Protein AF-A0A349B710-F1 (afdb_monomer_lite)

pLDDT: mean 94.42, std 7.02, range [54.53, 98.38]

Secondary structure (DSSP, 8-state):
----EEEEES-SGGGGG-BTTTEEEEEEEETTTEEEEE-HHHHHHHHSS-GGGHHHHHHHHEETTTTEE--TT--HHHHHHHHHHHSSHHHHHHTGGGS-HHHHHHHHHTHHHHHHHHHHSPPP-

Sequence (125 aa):
AGHDVIIVTGDRDVYQLVCDPHVKVLYNKRGVSDYALYDEAGILERTGVTPDKYVMYAAMRGDASDNLPGVPGVGEKTAAKLLDKYGDLDGIFAHLDEQTPKLKENLAAHEEIVRENAIVMELLR

Foldseek 3Di:
DDAADEAEEQDPLCQLVADPPRYWYFHDPDPPPDTDIDHQVNSCVVQVDGSPCVLLLCLQQDDVVVPQHHFPPDHSVNSSVLCVVQVGLVSSLVPLVVDDPVSSVRCVVCSVSSVVSSVVSDDDD

Radius of gyration: 15.39 Å; chains: 1; bounding box: 39×30×46 Å

Structure (mmCIF, N/CA/C/O backbone):
data_AF-A0A349B710-F1
#
_entry.id   AF-A0A349B710-F1
#
loop_
_atom_site.group_PDB
_atom_site.id
_atom_site.type_symbol
_atom_site.label_atom_id
_atom_site.label_alt_id
_atom_site.label_comp_id
_atom_site.label_asym_id
_atom_site.label_entity_id
_atom_site.label_seq_id
_atom_site.pdbx_PDB_ins_code
_atom_site.Cartn_x
_atom_site.Cartn_y
_atom_site.Cartn_z
_atom_site.occupancy
_atom_site.B_iso_or_equiv
_atom_site.auth_seq_id
_atom_site.auth_comp_id
_atom_site.auth_asym_id
_atom_site.auth_atom_id
_atom_site.pdbx_PDB_model_num
ATOM 1 N N . ALA A 1 1 ? 7.186 -15.636 -28.267 1.00 54.53 1 ALA A N 1
ATOM 2 C CA . ALA A 1 1 ? 7.912 -15.663 -26.982 1.00 54.53 1 ALA A CA 1
ATOM 3 C C . ALA A 1 1 ? 7.665 -14.336 -26.278 1.00 54.53 1 ALA A C 1
ATOM 5 O O . ALA A 1 1 ? 7.530 -13.341 -26.983 1.00 54.53 1 ALA A O 1
ATOM 6 N N . GLY A 1 2 ? 7.536 -14.333 -24.949 1.00 77.56 2 GLY A N 1
ATOM 7 C CA . GLY A 1 2 ? 7.455 -13.101 -24.153 1.00 77.56 2 GLY A CA 1
ATOM 8 C C . GLY A 1 2 ? 8.833 -12.453 -23.992 1.00 77.56 2 GLY A C 1
ATOM 9 O O . GLY A 1 2 ? 9.845 -13.126 -24.181 1.00 77.56 2 GLY A O 1
ATOM 10 N N . HIS A 1 3 ? 8.861 -11.152 -23.709 1.00 88.12 3 HIS A N 1
ATOM 11 C CA . HIS A 1 3 ? 10.081 -10.395 -23.417 1.00 88.12 3 HIS A CA 1
ATOM 12 C C . HIS A 1 3 ? 10.123 -10.082 -21.920 1.00 88.12 3 HIS A C 1
ATOM 14 O O . HIS A 1 3 ? 9.075 -9.814 -21.334 1.00 88.12 3 HIS A O 1
ATOM 20 N N . ASP A 1 4 ? 11.318 -10.069 -21.331 1.00 94.31 4 ASP A N 1
ATOM 21 C CA . ASP A 1 4 ? 11.509 -9.549 -19.977 1.00 94.31 4 ASP A CA 1
ATOM 22 C C . ASP A 1 4 ? 11.417 -8.015 -19.989 1.00 94.31 4 ASP A C 1
ATOM 24 O O . ASP A 1 4 ? 11.920 -7.350 -20.901 1.00 94.31 4 ASP A O 1
ATOM 28 N N . VAL A 1 5 ? 10.762 -7.453 -18.974 1.00 95.19 5 VAL A N 1
ATOM 29 C CA . VAL A 1 5 ? 10.440 -6.030 -18.850 1.00 95.19 5 VAL A CA 1
ATOM 30 C C . VAL A 1 5 ? 11.000 -5.487 -17.539 1.00 95.19 5 VAL A C 1
ATOM 32 O O . VAL A 1 5 ? 10.750 -6.022 -16.459 1.00 95.19 5 VAL A O 1
ATOM 35 N N . ILE A 1 6 ? 11.729 -4.374 -17.633 1.00 95.94 6 ILE A N 1
ATOM 36 C CA . ILE A 1 6 ? 12.160 -3.582 -16.478 1.00 95.94 6 ILE A CA 1
ATOM 37 C C . ILE A 1 6 ? 11.518 -2.202 -16.586 1.00 95.94 6 ILE A C 1
ATOM 39 O O . ILE A 1 6 ? 11.818 -1.439 -17.504 1.00 95.94 6 ILE A O 1
ATOM 43 N N . ILE A 1 7 ? 10.644 -1.882 -15.636 1.00 94.81 7 ILE A N 1
ATOM 44 C CA . ILE A 1 7 ? 9.992 -0.576 -15.528 1.00 94.81 7 ILE A CA 1
ATOM 45 C C . ILE A 1 7 ? 10.915 0.349 -14.730 1.00 94.81 7 ILE A C 1
ATOM 47 O O . ILE A 1 7 ? 11.250 0.045 -13.589 1.00 94.81 7 ILE A O 1
ATOM 51 N N . VAL A 1 8 ? 11.338 1.475 -15.309 1.00 94.50 8 VAL A N 1
ATOM 52 C CA . VAL A 1 8 ? 12.228 2.445 -14.646 1.00 94.50 8 VAL A CA 1
ATOM 53 C C . VAL A 1 8 ? 11.418 3.670 -14.228 1.00 94.50 8 VAL A C 1
ATOM 55 O O . VAL A 1 8 ? 10.970 4.425 -15.087 1.00 94.50 8 VAL A O 1
ATOM 58 N N . THR A 1 9 ? 11.212 3.870 -12.924 1.00 92.00 9 THR A N 1
ATOM 59 C CA . THR A 1 9 ? 10.399 4.987 -12.404 1.00 92.00 9 THR A CA 1
ATOM 60 C C . THR A 1 9 ? 10.681 5.283 -10.926 1.00 92.00 9 THR A C 1
ATOM 62 O O . THR A 1 9 ? 11.245 4.452 -10.216 1.00 92.00 9 THR A O 1
ATOM 65 N N . GLY A 1 10 ? 10.284 6.472 -10.469 1.00 90.88 10 GLY A N 1
ATOM 66 C CA . GLY A 1 10 ? 10.218 6.844 -9.047 1.00 90.88 10 GLY A CA 1
ATOM 67 C C . GLY A 1 10 ? 8.825 6.750 -8.446 1.00 90.88 10 GLY A C 1
ATOM 68 O O . GLY A 1 10 ? 8.641 7.054 -7.270 1.00 90.88 10 GLY A O 1
ATOM 69 N N . ASP A 1 11 ? 7.855 6.343 -9.254 1.00 91.56 11 ASP A N 1
ATOM 70 C CA . ASP A 1 11 ? 6.497 6.064 -8.823 1.00 91.56 11 ASP A CA 1
ATOM 71 C C . ASP A 1 11 ? 6.450 4.710 -8.099 1.00 91.56 11 ASP A C 1
ATOM 73 O O . ASP A 1 11 ? 7.098 3.750 -8.523 1.00 91.56 11 ASP A O 1
ATOM 77 N N . ARG A 1 12 ? 5.726 4.631 -6.981 1.00 93.44 12 ARG A N 1
ATOM 78 C CA . ARG A 1 12 ? 5.558 3.375 -6.239 1.00 93.44 12 ARG A CA 1
ATOM 79 C C . ARG A 1 12 ? 4.341 2.586 -6.708 1.00 93.44 12 ARG A C 1
ATOM 81 O O . ARG A 1 12 ? 4.299 1.387 -6.452 1.00 93.44 12 ARG A O 1
ATOM 88 N N . ASP A 1 13 ? 3.412 3.195 -7.436 1.00 94.00 13 ASP A N 1
ATOM 89 C CA . ASP A 1 13 ? 2.198 2.516 -7.887 1.00 94.00 13 ASP A CA 1
ATOM 90 C C . ASP A 1 13 ? 2.506 1.388 -8.863 1.00 94.00 13 ASP A C 1
ATOM 92 O O . ASP A 1 13 ? 1.821 0.368 -8.864 1.00 94.00 13 ASP A O 1
ATOM 96 N N . VAL A 1 14 ? 3.616 1.482 -9.602 1.00 95.62 14 VAL A N 1
ATOM 97 C CA . VAL A 1 14 ? 4.079 0.398 -10.478 1.00 95.62 14 VAL A CA 1
ATOM 98 C C . VAL A 1 14 ? 4.504 -0.864 -9.725 1.00 95.62 14 VAL A C 1
ATOM 100 O O . VAL A 1 14 ? 4.722 -1.893 -10.359 1.00 95.62 14 VAL A O 1
ATOM 103 N N . TYR A 1 15 ? 4.631 -0.829 -8.394 1.00 96.62 15 TYR A N 1
ATOM 104 C CA . TYR A 1 15 ? 4.944 -2.027 -7.610 1.00 96.62 15 TYR A CA 1
ATOM 105 C C . TYR A 1 15 ? 3.873 -3.107 -7.792 1.00 96.62 15 TYR A C 1
ATOM 107 O O . TYR A 1 15 ? 4.210 -4.286 -7.757 1.00 96.62 15 TYR A O 1
ATOM 115 N N . GLN A 1 16 ? 2.624 -2.718 -8.077 1.00 97.00 16 GLN A N 1
ATOM 116 C CA . GLN A 1 16 ? 1.532 -3.646 -8.393 1.00 97.00 16 GLN A CA 1
ATOM 117 C C . GLN A 1 16 ? 1.751 -4.442 -9.694 1.00 97.00 16 GLN A C 1
ATOM 119 O O . GLN A 1 16 ? 1.135 -5.484 -9.896 1.00 97.00 16 GLN A O 1
ATOM 124 N N . LEU A 1 17 ? 2.620 -3.953 -10.588 1.00 96.19 17 LEU A N 1
ATOM 125 C CA . LEU A 1 17 ? 2.887 -4.567 -11.891 1.00 96.19 17 LEU A CA 1
ATOM 126 C C . LEU A 1 17 ? 4.020 -5.597 -11.848 1.00 96.19 17 LEU A C 1
ATOM 128 O O . LEU A 1 17 ? 4.220 -6.313 -12.830 1.00 96.19 17 LEU A O 1
ATOM 132 N N . VAL A 1 18 ? 4.774 -5.666 -10.747 1.00 96.88 18 VAL A N 1
ATOM 133 C CA . VAL A 1 18 ? 5.853 -6.645 -10.580 1.00 96.88 18 VAL A CA 1
ATOM 134 C C . VAL A 1 18 ? 5.262 -8.052 -10.638 1.00 96.88 18 VAL A C 1
ATOM 136 O O . VAL A 1 18 ? 4.300 -8.357 -9.938 1.00 96.88 18 VAL A O 1
ATOM 139 N N . CYS A 1 19 ? 5.830 -8.890 -11.501 1.00 96.12 19 CYS A N 1
ATOM 140 C CA . CYS A 1 19 ? 5.376 -10.256 -11.720 1.00 96.12 19 CYS A CA 1
ATOM 141 C C . CYS A 1 19 ? 6.564 -11.107 -12.157 1.00 96.12 19 CYS A C 1
ATOM 143 O O . CYS A 1 19 ? 7.085 -10.954 -13.270 1.00 96.12 19 CYS A O 1
ATOM 145 N N . ASP A 1 20 ? 7.017 -11.990 -11.274 1.00 95.19 20 ASP A N 1
ATOM 146 C CA . ASP A 1 20 ? 8.194 -12.803 -11.551 1.00 95.19 20 ASP A CA 1
ATOM 147 C C . ASP A 1 20 ? 7.891 -13.937 -12.555 1.00 95.19 20 ASP A C 1
ATOM 149 O O . ASP A 1 20 ? 6.788 -14.485 -12.588 1.00 95.19 20 ASP A O 1
ATOM 153 N N . PRO A 1 21 ? 8.870 -14.325 -13.399 1.00 94.62 21 PRO A N 1
ATOM 154 C CA . PRO A 1 21 ? 10.225 -13.767 -13.494 1.00 94.62 21 PRO A CA 1
ATOM 155 C C . PRO A 1 21 ? 10.347 -12.563 -14.450 1.00 94.62 21 PRO A C 1
ATOM 157 O O . PRO A 1 21 ? 11.449 -12.045 -14.632 1.00 94.62 21 PRO A O 1
ATOM 160 N N . HIS A 1 22 ? 9.257 -12.158 -15.107 1.00 94.62 22 HIS A N 1
ATOM 161 C CA . HIS A 1 22 ? 9.317 -11.372 -16.341 1.00 94.62 22 HIS A CA 1
ATOM 162 C C . HIS A 1 22 ? 9.216 -9.859 -16.155 1.00 94.62 22 HIS A C 1
ATOM 164 O O . HIS A 1 22 ? 9.702 -9.129 -17.014 1.00 94.62 22 HIS A O 1
ATOM 170 N N . VAL A 1 23 ? 8.596 -9.367 -15.081 1.00 95.94 23 VAL A N 1
ATOM 171 C CA . VAL A 1 23 ? 8.358 -7.932 -14.871 1.00 95.94 23 VAL A CA 1
ATOM 172 C C . VAL A 1 23 ? 8.968 -7.489 -13.551 1.00 95.94 23 VAL A C 1
ATOM 174 O O . VAL A 1 23 ? 8.543 -7.927 -12.484 1.00 95.94 23 VAL A O 1
ATOM 177 N N . LYS A 1 24 ? 9.951 -6.587 -13.627 1.00 97.19 24 LYS A N 1
ATOM 178 C CA . LYS A 1 24 ? 10.647 -6.008 -12.468 1.00 97.19 24 LYS A CA 1
ATOM 179 C C . LYS A 1 24 ? 10.616 -4.486 -12.510 1.00 97.19 24 LYS A C 1
ATOM 181 O O . LYS A 1 24 ? 10.477 -3.890 -13.578 1.00 97.19 24 LYS A O 1
ATOM 186 N N . VAL A 1 25 ? 10.800 -3.844 -11.359 1.00 97.00 25 VAL A N 1
ATOM 187 C CA . VAL A 1 25 ? 10.837 -2.376 -11.250 1.00 97.00 25 VAL A CA 1
ATOM 188 C C . VAL A 1 25 ? 12.225 -1.916 -10.821 1.00 97.00 25 VAL A C 1
ATOM 190 O O . VAL A 1 25 ? 12.709 -2.298 -9.762 1.00 97.00 25 VAL A O 1
ATOM 193 N N . LEU A 1 26 ? 12.866 -1.061 -11.616 1.00 95.19 26 LEU A N 1
ATOM 194 C CA . LEU A 1 26 ? 14.074 -0.336 -11.233 1.00 95.19 26 LEU A CA 1
ATOM 195 C C . LEU A 1 26 ? 13.673 1.024 -10.648 1.00 95.19 26 LEU A C 1
ATOM 197 O O . LEU A 1 26 ? 13.438 1.991 -11.372 1.00 95.19 26 LEU A O 1
ATOM 201 N N . TYR A 1 27 ? 13.591 1.078 -9.323 1.00 93.12 27 TYR A N 1
ATOM 202 C CA . TYR A 1 27 ? 13.133 2.234 -8.565 1.00 93.12 27 TYR A CA 1
ATOM 203 C C . TYR A 1 27 ? 14.284 3.180 -8.214 1.00 93.12 27 TYR A C 1
ATOM 205 O O . TYR A 1 27 ? 15.268 2.750 -7.601 1.00 93.12 27 TYR A O 1
ATOM 213 N N . ASN A 1 28 ? 14.168 4.471 -8.536 1.00 87.56 28 ASN A N 1
ATOM 214 C CA . ASN A 1 28 ? 15.170 5.464 -8.140 1.00 87.56 28 ASN A CA 1
ATOM 215 C C . ASN A 1 28 ? 14.909 5.973 -6.711 1.00 87.56 28 ASN A C 1
ATOM 217 O O . ASN A 1 28 ? 13.980 6.726 -6.435 1.00 87.56 28 ASN A O 1
ATOM 221 N N . LYS A 1 29 ? 15.764 5.587 -5.762 1.00 77.56 29 LYS A N 1
ATOM 222 C CA . LYS A 1 29 ? 15.617 5.997 -4.357 1.00 77.56 29 LYS A CA 1
ATOM 223 C C . LYS A 1 29 ? 15.949 7.472 -4.158 1.00 77.56 29 LYS A C 1
ATOM 225 O O . LYS A 1 29 ? 15.248 8.170 -3.425 1.00 77.56 29 LYS A O 1
ATOM 230 N N . ARG A 1 30 ? 17.039 7.945 -4.774 1.00 72.88 30 ARG A N 1
ATOM 231 C CA . ARG A 1 30 ? 17.511 9.330 -4.649 1.00 72.88 30 ARG A CA 1
ATOM 232 C C . ARG A 1 30 ? 18.423 9.722 -5.811 1.00 72.88 30 ARG A C 1
ATOM 234 O O . ARG A 1 30 ? 19.520 9.189 -5.961 1.00 72.88 30 ARG A O 1
ATOM 241 N N . GLY A 1 31 ? 18.011 10.725 -6.585 1.00 68.06 31 GLY A N 1
ATOM 242 C CA . GLY A 1 31 ? 18.782 11.192 -7.742 1.00 68.06 31 GLY A CA 1
ATOM 243 C C . GLY A 1 31 ? 18.942 10.112 -8.819 1.00 68.06 31 GLY A C 1
ATOM 244 O O . GLY A 1 31 ? 18.147 9.181 -8.894 1.00 68.06 31 GLY A O 1
ATOM 245 N N . VAL A 1 32 ? 19.969 10.251 -9.660 1.00 67.06 32 VAL A N 1
ATOM 246 C CA . VAL A 1 32 ? 20.242 9.347 -10.796 1.00 67.06 32 VAL A CA 1
ATOM 247 C C . VAL A 1 32 ? 21.246 8.234 -10.472 1.00 67.06 32 VAL A C 1
ATOM 249 O O . VAL A 1 32 ? 21.686 7.542 -11.384 1.00 67.06 32 VAL A O 1
ATOM 252 N N . SER A 1 33 ? 21.642 8.078 -9.204 1.00 76.00 33 SER A N 1
ATOM 253 C CA . SER A 1 33 ? 22.786 7.233 -8.816 1.00 76.00 33 SER A CA 1
ATOM 254 C C . SER A 1 33 ? 22.434 6.088 -7.862 1.00 76.00 33 SER A C 1
ATOM 256 O O . SER A 1 33 ? 23.239 5.175 -7.712 1.00 76.00 33 SER A O 1
ATOM 258 N N . ASP A 1 34 ? 21.272 6.134 -7.207 1.00 83.38 34 ASP A N 1
ATOM 259 C CA . ASP A 1 34 ? 20.832 5.131 -6.229 1.00 83.38 34 ASP A CA 1
ATOM 260 C C . ASP A 1 34 ? 19.541 4.465 -6.714 1.00 83.38 34 ASP A C 1
ATOM 262 O O . ASP A 1 34 ? 18.448 5.031 -6.596 1.00 83.38 34 ASP A O 1
ATOM 266 N N . TYR A 1 35 ? 19.688 3.273 -7.294 1.00 87.31 35 TYR A N 1
ATOM 267 C CA . TYR A 1 35 ? 18.583 2.462 -7.792 1.00 87.31 35 TYR A CA 1
ATOM 268 C C . TYR A 1 35 ? 18.434 1.180 -6.980 1.00 87.31 35 TYR A C 1
ATOM 270 O O . TYR A 1 35 ? 19.417 0.555 -6.583 1.00 87.31 35 TYR A O 1
ATOM 278 N N . ALA A 1 36 ? 17.190 0.748 -6.802 1.00 91.56 36 ALA A N 1
ATOM 279 C CA . ALA A 1 36 ? 16.860 -0.590 -6.340 1.00 91.56 36 ALA A CA 1
ATOM 280 C C . ALA A 1 36 ? 16.055 -1.317 -7.410 1.00 91.56 36 ALA A C 1
ATOM 282 O O . ALA A 1 36 ? 15.051 -0.796 -7.886 1.00 91.56 36 ALA A O 1
ATOM 283 N N . LEU A 1 37 ? 16.501 -2.515 -7.778 1.00 95.25 37 LEU A N 1
ATOM 284 C CA . LEU A 1 37 ? 15.717 -3.422 -8.602 1.00 95.25 37 LEU A CA 1
ATOM 285 C C . LEU A 1 37 ? 14.824 -4.250 -7.675 1.00 95.25 37 LEU A C 1
ATOM 287 O O . LEU A 1 37 ? 15.341 -4.975 -6.828 1.00 95.25 37 LEU A O 1
ATOM 291 N N . TYR A 1 38 ? 13.512 -4.124 -7.834 1.00 97.12 38 TYR A N 1
ATOM 292 C CA . TYR A 1 38 ? 12.517 -4.875 -7.085 1.00 97.12 38 TYR A CA 1
ATOM 293 C C . TYR A 1 38 ? 11.888 -5.966 -7.953 1.00 97.12 38 TYR A C 1
ATOM 295 O O . TYR A 1 38 ? 11.392 -5.703 -9.053 1.00 97.12 38 TYR A O 1
ATOM 303 N N . ASP A 1 39 ? 11.929 -7.178 -7.415 1.00 97.25 39 ASP A N 1
ATOM 304 C CA . ASP A 1 39 ? 11.112 -8.337 -7.767 1.00 97.25 39 ASP A CA 1
ATOM 305 C C . ASP A 1 39 ? 10.016 -8.537 -6.700 1.00 97.25 39 ASP A C 1
ATOM 307 O O . ASP A 1 39 ? 9.870 -7.698 -5.803 1.00 97.25 39 ASP A O 1
ATOM 311 N N . GLU A 1 40 ? 9.214 -9.603 -6.784 1.00 97.88 40 GLU A N 1
ATOM 312 C CA . GLU A 1 40 ? 8.080 -9.791 -5.862 1.00 97.88 40 GLU A CA 1
ATOM 313 C C . GLU A 1 40 ? 8.542 -9.873 -4.398 1.00 97.88 40 GLU A C 1
ATOM 315 O O . GLU A 1 40 ? 7.923 -9.288 -3.503 1.00 97.88 40 GLU A O 1
ATOM 320 N N . ALA A 1 41 ? 9.676 -10.540 -4.158 1.00 97.88 41 ALA A N 1
ATOM 321 C CA . ALA A 1 41 ? 10.284 -10.657 -2.837 1.00 97.88 41 ALA A CA 1
ATOM 322 C C . ALA A 1 41 ? 10.748 -9.294 -2.301 1.00 97.88 41 ALA A C 1
ATOM 324 O O . ALA A 1 41 ? 10.497 -8.969 -1.139 1.00 97.88 41 ALA A O 1
ATOM 325 N N . GLY A 1 42 ? 11.370 -8.471 -3.147 1.00 97.00 42 GLY A N 1
ATOM 326 C CA . GLY A 1 42 ? 11.772 -7.114 -2.793 1.00 97.00 42 GLY A CA 1
ATOM 327 C C . GLY A 1 42 ? 10.584 -6.200 -2.471 1.00 97.00 42 GLY A C 1
ATOM 328 O O . GLY A 1 42 ? 10.668 -5.401 -1.534 1.00 97.00 42 GLY A O 1
ATOM 329 N N . ILE A 1 43 ? 9.461 -6.334 -3.191 1.00 97.31 43 ILE A N 1
ATOM 330 C CA . ILE A 1 43 ? 8.219 -5.608 -2.873 1.00 97.31 43 ILE A CA 1
ATOM 331 C C . ILE A 1 43 ? 7.679 -6.031 -1.504 1.00 97.31 43 ILE A C 1
ATOM 333 O O . ILE A 1 43 ? 7.367 -5.162 -0.680 1.00 97.31 43 ILE A O 1
ATOM 337 N N . LEU A 1 44 ? 7.642 -7.336 -1.226 1.00 97.56 44 LEU A N 1
ATOM 338 C CA . LEU A 1 44 ? 7.206 -7.869 0.064 1.00 97.56 44 LEU A CA 1
ATOM 339 C C . LEU A 1 44 ? 8.090 -7.379 1.216 1.00 97.56 44 LEU A C 1
ATOM 341 O O . LEU A 1 44 ? 7.570 -6.886 2.215 1.00 97.56 44 LEU A O 1
ATOM 345 N N . GLU A 1 45 ? 9.415 -7.446 1.074 1.00 96.75 45 GLU A N 1
ATOM 346 C CA . GLU A 1 45 ? 10.354 -6.961 2.093 1.00 96.75 45 GLU A CA 1
ATOM 347 C C . GLU A 1 45 ? 10.173 -5.459 2.358 1.00 96.75 45 GLU A C 1
ATOM 349 O O . GLU A 1 45 ? 10.208 -5.000 3.503 1.00 96.75 45 GLU A O 1
ATOM 354 N N . ARG A 1 46 ? 9.950 -4.678 1.296 1.00 94.31 46 ARG A N 1
ATOM 355 C CA . ARG A 1 46 ? 9.842 -3.221 1.379 1.00 94.31 46 ARG A CA 1
ATOM 356 C C . ARG A 1 46 ? 8.530 -2.751 2.000 1.00 94.31 46 ARG A C 1
ATOM 358 O O . ARG A 1 46 ? 8.538 -1.758 2.728 1.00 94.31 46 ARG A O 1
ATOM 365 N N . THR A 1 47 ? 7.421 -3.395 1.650 1.00 96.19 47 THR A N 1
ATOM 366 C CA . THR A 1 47 ? 6.063 -2.883 1.907 1.00 96.19 47 THR A CA 1
ATOM 367 C C . THR A 1 47 ? 5.292 -3.715 2.928 1.00 96.19 47 THR A C 1
ATOM 369 O O . THR A 1 47 ? 4.361 -3.206 3.551 1.00 96.19 47 THR A O 1
ATOM 372 N N . GLY A 1 48 ? 5.697 -4.970 3.135 1.00 96.69 48 GLY A N 1
ATOM 373 C CA . GLY A 1 48 ? 4.964 -5.958 3.919 1.00 96.69 48 GLY A CA 1
ATOM 374 C C . GLY A 1 48 ? 3.801 -6.608 3.167 1.00 96.69 48 GLY A C 1
ATOM 375 O O . GLY A 1 48 ? 3.066 -7.377 3.779 1.00 96.69 48 GLY A O 1
ATOM 376 N N . VAL A 1 49 ? 3.619 -6.315 1.874 1.00 97.62 49 VAL A N 1
ATOM 377 C CA . VAL A 1 49 ? 2.582 -6.918 1.026 1.00 97.62 49 VAL A CA 1
ATOM 378 C C . VAL A 1 49 ? 3.149 -7.362 -0.320 1.00 97.62 49 VAL A C 1
ATOM 380 O O . VAL A 1 49 ? 4.157 -6.844 -0.793 1.00 97.62 49 VAL A O 1
ATOM 383 N N . THR A 1 50 ? 2.496 -8.335 -0.941 1.00 97.25 50 THR A N 1
ATOM 384 C CA . THR A 1 50 ? 2.804 -8.795 -2.298 1.00 97.25 50 THR A CA 1
ATOM 385 C C . THR A 1 50 ? 2.259 -7.813 -3.351 1.00 97.25 50 THR A C 1
ATOM 387 O O . THR A 1 50 ? 1.355 -7.031 -3.032 1.00 97.25 50 THR A O 1
ATOM 390 N N . PRO A 1 51 ? 2.773 -7.820 -4.601 1.00 96.94 51 PRO A N 1
ATOM 391 C CA . PRO A 1 51 ? 2.305 -6.921 -5.665 1.00 96.94 51 PRO A CA 1
ATOM 392 C C . PRO A 1 51 ? 0.786 -6.921 -5.886 1.00 96.94 51 PRO A C 1
ATOM 394 O O . PRO A 1 51 ? 0.188 -5.856 -6.020 1.00 96.94 51 PRO A O 1
ATOM 397 N N . ASP A 1 52 ? 0.136 -8.085 -5.818 1.00 95.56 52 ASP A N 1
ATOM 398 C CA . ASP A 1 52 ? -1.321 -8.242 -5.958 1.00 95.56 52 ASP A CA 1
ATOM 399 C C . ASP A 1 52 ? -2.124 -7.560 -4.837 1.00 95.56 52 ASP A C 1
ATOM 401 O O . ASP A 1 52 ? -3.278 -7.184 -5.030 1.00 95.56 52 ASP A O 1
ATOM 405 N N . LYS A 1 53 ? -1.506 -7.344 -3.672 1.00 97.00 53 LYS A N 1
ATOM 406 C CA . LYS A 1 53 ? -2.102 -6.633 -2.534 1.00 97.00 53 LYS A CA 1
ATOM 407 C C . LYS A 1 53 ? -1.687 -5.165 -2.457 1.00 97.00 53 LYS A C 1
ATOM 409 O O . LYS A 1 53 ? -2.184 -4.439 -1.591 1.00 97.00 53 LYS A O 1
ATOM 414 N N . TYR A 1 54 ? -0.790 -4.712 -3.335 1.00 97.62 54 TYR A N 1
ATOM 415 C CA . TYR A 1 54 ? -0.205 -3.376 -3.259 1.00 97.62 54 TYR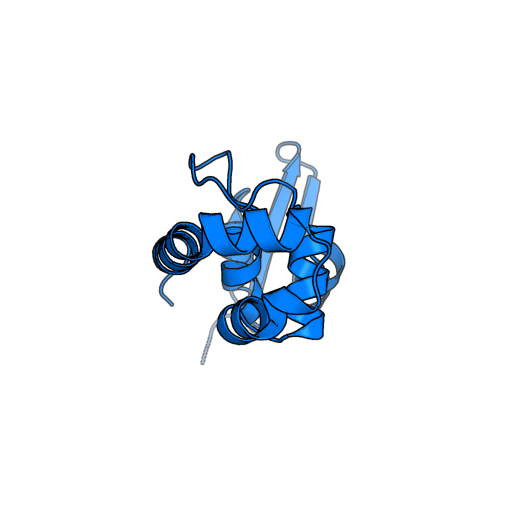 A CA 1
ATOM 416 C C . TYR A 1 54 ? -1.254 -2.266 -3.396 1.00 97.62 54 TYR A C 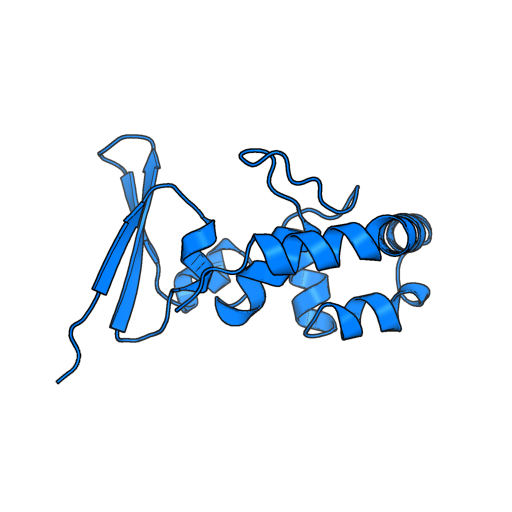1
ATOM 418 O O . TYR A 1 54 ? -1.205 -1.291 -2.651 1.00 97.62 54 TYR A O 1
ATOM 426 N N . VAL A 1 55 ? -2.238 -2.439 -4.283 1.00 97.56 55 VAL A N 1
ATOM 427 C CA . VAL A 1 55 ? -3.315 -1.455 -4.497 1.00 97.56 55 VAL A CA 1
ATOM 428 C C . VAL A 1 55 ? -4.143 -1.263 -3.229 1.00 97.56 55 VAL A C 1
ATOM 430 O O . VAL A 1 55 ? -4.299 -0.143 -2.754 1.00 97.56 55 VAL A O 1
ATOM 433 N N . MET A 1 56 ? -4.607 -2.351 -2.607 1.00 97.94 56 MET A N 1
ATOM 434 C CA . MET A 1 56 ? -5.366 -2.279 -1.351 1.00 97.94 56 MET A CA 1
ATOM 435 C C . MET A 1 56 ? -4.524 -1.686 -0.218 1.00 97.94 56 MET A C 1
ATOM 437 O O . MET A 1 56 ? -5.016 -0.912 0.603 1.00 97.94 56 MET A O 1
ATOM 441 N N . TYR A 1 57 ? -3.234 -2.019 -0.186 1.00 98.38 57 TYR A N 1
ATOM 442 C CA . TYR A 1 57 ? -2.287 -1.442 0.758 1.00 98.38 57 TYR A CA 1
ATOM 443 C C . TYR A 1 57 ? -2.177 0.074 0.583 1.00 98.38 57 TYR A C 1
ATOM 445 O O . TYR A 1 57 ? -2.317 0.798 1.570 1.00 98.38 57 TYR A O 1
ATOM 453 N N . ALA A 1 58 ? -1.971 0.544 -0.652 1.00 97.81 58 ALA A N 1
ATOM 454 C CA . ALA A 1 58 ? -1.883 1.955 -1.012 1.00 97.81 58 ALA A CA 1
ATOM 455 C C . ALA A 1 58 ? -3.187 2.700 -0.698 1.00 97.81 58 ALA A C 1
ATOM 457 O O . ALA A 1 58 ? -3.145 3.741 -0.044 1.00 97.81 58 ALA A O 1
ATOM 458 N N . ALA A 1 59 ? -4.335 2.115 -1.036 1.00 98.06 59 ALA A N 1
ATOM 459 C CA . ALA A 1 59 ? -5.653 2.680 -0.776 1.00 98.06 59 ALA A CA 1
ATOM 460 C C . ALA A 1 59 ? -5.913 2.926 0.719 1.00 98.06 59 ALA A C 1
ATOM 462 O O . ALA A 1 59 ? -6.463 3.961 1.095 1.00 98.06 59 ALA A O 1
ATOM 463 N N . MET A 1 60 ? -5.461 2.006 1.579 1.00 98.12 60 MET A N 1
ATOM 464 C CA . MET A 1 60 ? -5.588 2.114 3.036 1.00 98.12 60 MET A CA 1
ATOM 465 C C . MET A 1 60 ? -4.682 3.200 3.628 1.00 98.12 60 MET A C 1
ATOM 467 O O . MET A 1 60 ? -5.128 3.967 4.484 1.00 98.12 60 MET A O 1
ATOM 471 N N . ARG A 1 61 ? -3.412 3.270 3.194 1.00 97.44 61 ARG A N 1
ATOM 472 C CA . ARG A 1 61 ? -2.453 4.287 3.677 1.00 97.44 61 ARG A CA 1
ATOM 473 C C . ARG A 1 61 ? -2.694 5.679 3.080 1.00 97.44 61 ARG A C 1
ATOM 475 O O . ARG A 1 61 ? -2.281 6.669 3.681 1.00 97.44 61 ARG A O 1
ATOM 482 N N . GLY A 1 62 ? -3.341 5.743 1.918 1.00 96.69 62 GLY A N 1
ATOM 483 C CA . GLY A 1 62 ? -3.433 6.931 1.077 1.00 96.69 62 GLY A CA 1
ATOM 484 C C . GLY A 1 62 ? -2.126 7.254 0.353 1.00 96.69 62 GLY A C 1
ATOM 485 O O . GLY A 1 62 ? -1.048 6.756 0.702 1.00 96.69 62 GLY A O 1
ATOM 486 N N . ASP A 1 63 ? -2.212 8.143 -0.630 1.00 95.12 63 ASP A N 1
ATOM 487 C CA . ASP A 1 63 ? -1.059 8.730 -1.296 1.00 95.12 63 ASP A CA 1
ATOM 488 C C . ASP A 1 63 ? -1.117 10.261 -1.302 1.00 95.12 63 ASP A C 1
ATOM 490 O O . ASP A 1 63 ? -1.951 10.890 -1.949 1.00 95.12 63 ASP A O 1
ATOM 494 N N . ALA A 1 64 ? -0.204 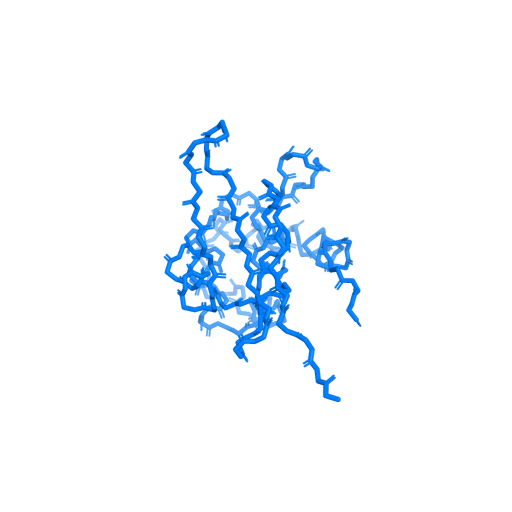10.878 -0.550 1.00 91.62 64 ALA A N 1
ATOM 495 C CA . ALA A 1 64 ? -0.118 12.329 -0.444 1.00 91.62 64 ALA A CA 1
ATOM 496 C C . ALA A 1 64 ? 0.402 12.988 -1.731 1.00 91.62 64 ALA A C 1
ATOM 498 O O . ALA A 1 64 ? 0.119 14.165 -1.943 1.00 91.62 64 ALA A O 1
ATOM 499 N N . SER A 1 65 ? 1.155 12.260 -2.569 1.00 90.75 65 SER A N 1
ATOM 500 C CA . SER A 1 65 ? 1.638 12.780 -3.855 1.00 90.75 65 SER A CA 1
ATOM 501 C C . SER A 1 65 ? 0.473 13.043 -4.811 1.00 90.75 65 SER A C 1
ATOM 503 O O . SER A 1 65 ? 0.449 14.079 -5.474 1.00 90.75 65 SER A O 1
ATOM 505 N N . ASP A 1 66 ? -0.526 12.156 -4.788 1.00 92.44 66 ASP A N 1
ATOM 506 C CA . ASP A 1 66 ? -1.711 12.205 -5.655 1.00 92.44 66 ASP A CA 1
ATOM 507 C C . ASP A 1 66 ? -2.947 12.783 -4.960 1.00 92.44 66 ASP A C 1
ATOM 509 O O . ASP A 1 66 ? -4.051 12.757 -5.499 1.00 92.44 66 ASP A O 1
ATOM 513 N N . ASN A 1 67 ? -2.768 13.349 -3.762 1.00 94.31 67 ASN A N 1
ATOM 514 C CA . ASN A 1 67 ? -3.843 13.931 -2.959 1.00 94.31 67 ASN A CA 1
ATOM 515 C C . ASN A 1 67 ? -4.992 12.937 -2.671 1.00 94.31 67 ASN A C 1
ATOM 517 O O . ASN A 1 67 ? -6.157 13.327 -2.583 1.00 94.31 67 ASN A O 1
ATOM 521 N N . LEU A 1 68 ? -4.649 11.658 -2.498 1.00 95.44 68 LEU A N 1
ATOM 522 C CA . LEU A 1 68 ? -5.560 10.573 -2.146 1.00 95.44 68 LEU A CA 1
ATOM 523 C C . LEU A 1 68 ? -5.444 10.295 -0.641 1.00 95.44 68 LEU A C 1
ATOM 525 O O . LEU A 1 68 ? -4.499 9.633 -0.203 1.00 95.44 68 LEU A O 1
ATOM 529 N N . PRO A 1 69 ? -6.349 10.816 0.203 1.00 96.75 69 PRO A N 1
ATOM 530 C CA . PRO A 1 69 ? -6.292 10.541 1.631 1.00 96.75 69 PRO A CA 1
ATOM 531 C C . PRO A 1 69 ? -6.625 9.068 1.906 1.00 96.75 69 PRO A C 1
ATOM 533 O O . PRO A 1 69 ? -7.514 8.485 1.291 1.00 96.75 69 PRO A O 1
ATOM 536 N N . GLY A 1 70 ? -5.900 8.476 2.853 1.00 96.81 70 GLY A N 1
ATOM 537 C CA . GLY A 1 70 ? -6.175 7.141 3.380 1.00 96.81 70 GLY A CA 1
ATOM 538 C C . GLY A 1 70 ? -6.936 7.197 4.699 1.00 96.81 70 GLY A C 1
ATOM 539 O O . GLY A 1 70 ? -7.477 8.231 5.096 1.00 96.81 70 GLY A O 1
ATOM 540 N N . VAL A 1 71 ? -6.919 6.089 5.434 1.00 98.12 71 VAL A N 1
ATOM 541 C CA . VAL A 1 71 ? -7.567 6.010 6.745 1.00 98.12 71 VAL A CA 1
ATOM 542 C C . VAL A 1 71 ? -6.674 6.656 7.813 1.00 98.12 71 VAL A C 1
ATOM 544 O O . VAL A 1 71 ? -5.528 6.231 8.006 1.00 98.12 71 VAL A O 1
ATOM 547 N N . PRO A 1 72 ? -7.169 7.635 8.591 1.00 97.56 72 PRO A N 1
ATOM 548 C CA . PRO A 1 72 ? -6.396 8.229 9.674 1.00 97.56 72 PRO A CA 1
ATOM 549 C C . PRO A 1 72 ? -5.878 7.172 10.662 1.00 97.56 72 PRO A C 1
ATOM 551 O O . PRO A 1 72 ? -6.629 6.341 11.173 1.00 97.56 72 PRO A O 1
ATOM 554 N N . GLY A 1 73 ? -4.578 7.203 10.961 1.00 95.56 73 GLY A N 1
ATOM 555 C CA . GLY A 1 73 ? -3.937 6.227 11.854 1.00 95.56 73 GLY A CA 1
ATOM 556 C C . GL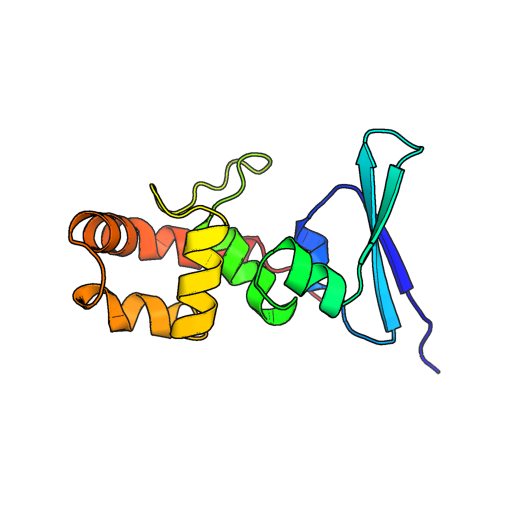Y A 1 73 ? -3.597 4.875 11.208 1.00 95.56 73 GLY A C 1
ATOM 557 O O . GLY A 1 73 ? -3.008 4.022 11.876 1.00 95.56 73 GLY A O 1
ATOM 558 N N . VAL A 1 74 ? -3.896 4.684 9.920 1.00 97.88 74 VAL A N 1
ATOM 559 C CA . VAL A 1 74 ? -3.454 3.523 9.140 1.00 97.88 74 VAL A CA 1
ATOM 560 C C . VAL A 1 74 ? -2.277 3.934 8.259 1.00 97.88 74 VAL A C 1
ATOM 562 O O . VAL A 1 74 ? -2.440 4.481 7.179 1.00 97.88 74 VAL A O 1
ATOM 565 N N . GLY A 1 75 ? -1.063 3.686 8.748 1.00 96.19 75 GLY A N 1
ATOM 566 C CA . GLY A 1 75 ? 0.160 3.808 7.948 1.00 96.19 75 GLY A CA 1
ATOM 567 C C . GLY A 1 75 ? 0.599 2.469 7.353 1.00 96.19 75 GLY A C 1
ATOM 568 O O . GLY A 1 75 ? -0.059 1.447 7.549 1.00 96.19 75 GLY A O 1
ATOM 569 N N . GLU A 1 76 ? 1.775 2.461 6.720 1.00 96.31 76 GLU A N 1
ATOM 570 C CA . GLU A 1 76 ? 2.376 1.296 6.043 1.00 96.31 76 GLU A CA 1
ATOM 571 C C . GLU A 1 76 ? 2.297 0.000 6.878 1.00 96.31 76 GLU A C 1
ATOM 573 O O . GLU A 1 76 ? 1.765 -1.012 6.432 1.00 96.31 76 GLU A O 1
ATOM 578 N N . LYS A 1 77 ? 2.741 0.033 8.140 1.00 96.94 77 LYS A N 1
ATOM 579 C CA . LYS A 1 77 ? 2.746 -1.157 9.014 1.00 96.94 77 LYS A CA 1
ATOM 580 C C . LYS A 1 77 ? 1.346 -1.666 9.356 1.00 96.94 77 LYS A C 1
ATOM 582 O O . LYS A 1 77 ? 1.137 -2.872 9.457 1.00 96.94 77 LYS A O 1
ATOM 587 N N . THR A 1 78 ? 0.406 -0.752 9.588 1.00 97.94 78 THR A N 1
ATOM 588 C CA . THR A 1 78 ? -0.967 -1.112 9.962 1.00 97.94 78 THR A CA 1
ATOM 589 C C . THR A 1 78 ? -1.697 -1.693 8.758 1.00 97.94 78 THR A C 1
ATOM 591 O O . THR A 1 78 ? -2.323 -2.738 8.898 1.00 97.94 78 THR A O 1
ATOM 594 N N . ALA A 1 79 ? -1.561 -1.071 7.582 1.00 98.06 79 ALA A N 1
ATOM 595 C CA . ALA A 1 79 ? -2.144 -1.565 6.337 1.00 98.06 79 ALA A CA 1
ATOM 596 C C . ALA A 1 79 ? -1.636 -2.975 6.000 1.00 98.06 79 ALA A C 1
ATOM 598 O O . ALA A 1 79 ? -2.443 -3.883 5.817 1.00 98.06 79 ALA A O 1
ATOM 599 N N . ALA A 1 80 ? -0.313 -3.185 6.024 1.00 98.12 80 ALA A N 1
ATOM 600 C CA . ALA A 1 80 ? 0.280 -4.500 5.777 1.00 98.12 80 ALA A CA 1
ATOM 601 C C . ALA A 1 80 ? -0.224 -5.559 6.768 1.00 98.12 80 ALA A C 1
ATOM 603 O O . ALA A 1 80 ? -0.651 -6.631 6.357 1.00 98.12 80 ALA A O 1
ATOM 604 N N . LYS A 1 81 ? -0.265 -5.244 8.071 1.00 98.06 81 LYS A N 1
ATOM 605 C CA . LYS A 1 81 ? -0.766 -6.173 9.097 1.00 98.06 81 LYS A CA 1
ATOM 606 C C . LYS A 1 81 ? -2.239 -6.545 8.892 1.00 98.06 81 LYS A C 1
ATOM 608 O O . LYS A 1 81 ? -2.617 -7.688 9.135 1.00 98.06 81 LYS A O 1
ATOM 613 N N . LEU A 1 82 ? -3.077 -5.583 8.509 1.00 98.12 82 LEU A N 1
ATOM 614 C CA . LEU A 1 82 ? -4.498 -5.826 8.261 1.00 98.12 82 LEU A CA 1
ATOM 615 C C . LEU A 1 82 ? -4.700 -6.714 7.024 1.00 98.12 82 LEU A C 1
ATOM 617 O O . LEU A 1 82 ? -5.468 -7.668 7.096 1.00 98.12 82 LEU A O 1
ATOM 621 N N . LEU A 1 83 ? -3.964 -6.463 5.938 1.00 97.94 83 LEU A N 1
ATOM 622 C CA . LEU A 1 83 ? -4.022 -7.268 4.708 1.00 97.94 83 LEU A CA 1
ATOM 623 C C . LEU A 1 83 ? -3.394 -8.659 4.850 1.00 97.94 83 LEU A C 1
ATOM 625 O O . LEU A 1 83 ? -3.827 -9.609 4.198 1.00 97.94 83 LEU A O 1
ATOM 629 N N . ASP A 1 84 ? -2.378 -8.796 5.697 1.00 97.00 84 ASP A N 1
ATOM 630 C CA . ASP A 1 84 ? -1.813 -10.094 6.062 1.00 97.00 84 ASP A CA 1
ATOM 631 C C . ASP A 1 84 ? -2.828 -10.921 6.862 1.00 97.00 84 ASP A C 1
ATOM 633 O O . ASP A 1 84 ? -3.088 -12.078 6.538 1.00 97.00 84 ASP A O 1
ATOM 637 N N . LYS A 1 85 ? -3.484 -10.300 7.853 1.00 97.75 85 LYS A N 1
ATOM 638 C CA . LYS A 1 85 ? -4.450 -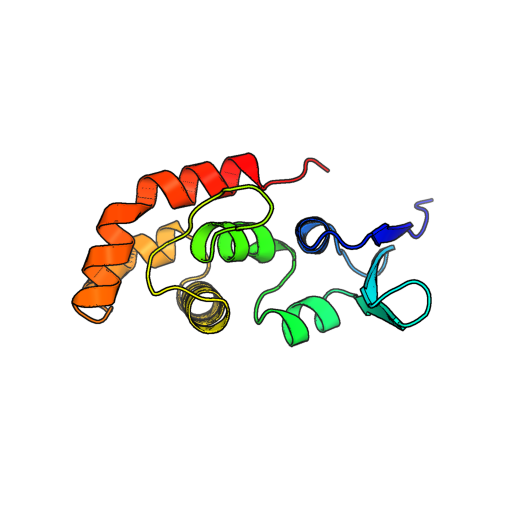10.990 8.717 1.00 97.75 85 LYS A CA 1
ATOM 639 C C . LYS A 1 85 ? -5.765 -11.331 8.008 1.00 97.75 85 LYS A C 1
ATOM 641 O O . LYS A 1 85 ? -6.307 -12.406 8.248 1.00 97.75 85 LYS A O 1
ATOM 646 N N . TYR A 1 86 ? -6.299 -10.417 7.201 1.00 97.88 86 TYR A N 1
ATOM 647 C 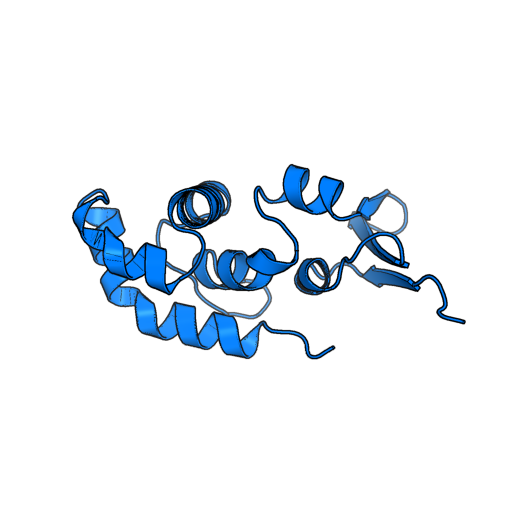CA . TYR A 1 86 ? -7.662 -10.522 6.667 1.00 97.88 86 TYR A CA 1
ATOM 648 C C . TYR A 1 86 ? -7.735 -10.699 5.148 1.00 97.88 86 TYR A C 1
ATOM 650 O O . TYR A 1 86 ? -8.821 -10.897 4.616 1.00 97.88 86 TYR A O 1
ATOM 658 N N . GLY A 1 87 ? -6.598 -10.685 4.452 1.00 96.50 87 GLY A N 1
ATOM 659 C CA . GLY A 1 87 ? -6.519 -10.961 3.019 1.00 96.50 87 GLY A CA 1
ATOM 660 C C . GLY A 1 87 ? -6.743 -9.726 2.151 1.00 96.50 87 GLY A C 1
ATOM 661 O O . GLY A 1 87 ? -5.811 -9.302 1.467 1.00 96.50 87 GLY A O 1
ATOM 662 N N . ASP A 1 88 ? -7.950 -9.165 2.196 1.00 97.31 88 ASP A N 1
ATOM 663 C CA . ASP A 1 88 ? -8.424 -8.085 1.326 1.00 97.31 88 ASP A CA 1
ATOM 664 C C . ASP A 1 88 ? -9.248 -7.031 2.093 1.00 97.31 88 ASP A C 1
ATOM 666 O O . ASP A 1 88 ? -9.383 -7.085 3.319 1.00 97.31 88 ASP A O 1
ATOM 670 N N . LEU A 1 89 ? -9.773 -6.031 1.376 1.00 97.62 89 LEU A N 1
ATOM 671 C CA . LEU A 1 89 ? -10.596 -4.977 1.976 1.00 97.62 89 LEU A CA 1
ATOM 672 C C . LEU A 1 89 ? -11.874 -5.533 2.618 1.00 97.62 89 LEU A C 1
ATOM 674 O O . LEU A 1 89 ? -12.209 -5.127 3.729 1.00 97.62 89 LEU A O 1
ATOM 678 N N . ASP A 1 90 ? -12.560 -6.478 1.974 1.00 98.00 90 ASP A N 1
ATOM 679 C CA . ASP A 1 90 ? -13.799 -7.057 2.505 1.00 98.00 90 ASP A CA 1
ATOM 680 C C . ASP A 1 90 ? -13.543 -7.803 3.816 1.00 98.00 90 ASP A C 1
ATOM 682 O O . ASP A 1 90 ? -14.275 -7.623 4.791 1.00 98.00 90 ASP A O 1
ATOM 686 N N . GLY A 1 91 ? -12.452 -8.563 3.886 1.00 98.00 91 GLY A N 1
ATOM 687 C CA . GLY A 1 91 ? -11.987 -9.200 5.106 1.00 98.00 91 GLY A CA 1
ATOM 688 C C . GLY A 1 91 ? -11.703 -8.184 6.211 1.00 98.00 91 GLY A C 1
ATOM 689 O O . GLY A 1 91 ? -12.102 -8.399 7.355 1.00 98.00 91 GLY A O 1
ATOM 690 N N . ILE A 1 92 ? -11.056 -7.059 5.895 1.00 97.88 92 ILE A N 1
ATOM 691 C CA . ILE A 1 92 ? -10.759 -6.010 6.881 1.00 97.88 92 ILE A CA 1
ATOM 692 C C . ILE A 1 92 ? -12.049 -5.381 7.422 1.00 97.88 92 ILE A C 1
ATOM 694 O O . ILE A 1 92 ? -12.219 -5.285 8.642 1.00 97.88 92 ILE A O 1
ATOM 698 N N . PHE A 1 93 ? -12.963 -4.973 6.538 1.00 97.69 93 PHE A N 1
ATOM 699 C CA . PHE A 1 93 ? -14.209 -4.302 6.922 1.00 97.69 93 PHE A CA 1
ATOM 700 C C . PHE A 1 93 ? -15.230 -5.257 7.566 1.00 97.69 93 PHE A C 1
ATOM 702 O O . PHE A 1 93 ? -16.037 -4.833 8.392 1.00 97.69 93 PHE A O 1
ATOM 709 N N . ALA A 1 94 ? -15.144 -6.564 7.308 1.00 98.12 94 ALA A N 1
ATOM 710 C CA . ALA A 1 94 ? -15.926 -7.568 8.032 1.00 98.12 94 ALA A CA 1
ATOM 711 C C . ALA A 1 94 ? -15.463 -7.770 9.492 1.00 98.12 94 ALA A C 1
ATOM 713 O O . ALA A 1 94 ? -16.254 -8.208 10.325 1.00 98.12 94 ALA A O 1
ATOM 714 N N . HIS A 1 95 ? -14.210 -7.430 9.829 1.00 98.00 95 HIS A N 1
ATOM 715 C CA . HIS A 1 95 ? -13.607 -7.665 11.154 1.00 98.00 95 HIS A CA 1
ATOM 716 C C . HIS A 1 95 ? -13.266 -6.364 11.907 1.00 98.00 95 HIS A C 1
ATOM 718 O O . HIS A 1 95 ? -12.310 -6.295 12.696 1.00 98.00 95 HIS A O 1
ATOM 724 N N . LEU A 1 96 ? -14.069 -5.315 11.700 1.00 97.06 96 LEU A N 1
ATOM 725 C CA . LEU A 1 96 ? -13.922 -4.029 12.391 1.00 97.06 96 LEU A CA 1
ATOM 726 C C . LEU A 1 96 ? -14.056 -4.147 13.914 1.00 97.06 96 LEU A C 1
ATOM 728 O O . LEU A 1 96 ? -13.378 -3.429 14.650 1.00 97.06 96 LEU A O 1
ATOM 732 N N . ASP A 1 97 ? -14.893 -5.068 14.394 1.00 96.75 97 ASP A N 1
ATOM 733 C CA . ASP A 1 97 ? -15.123 -5.310 15.824 1.00 96.75 97 ASP A CA 1
ATOM 734 C C . ASP A 1 97 ? -13.900 -5.872 16.563 1.00 96.75 97 ASP A C 1
ATOM 736 O O . ASP A 1 97 ? -13.805 -5.743 17.783 1.00 96.75 97 ASP A O 1
ATOM 740 N N . GLU A 1 98 ? -12.929 -6.435 15.840 1.00 96.94 98 GLU A N 1
ATOM 741 C CA . GLU A 1 98 ? -11.666 -6.914 16.413 1.00 96.94 98 GLU A CA 1
ATOM 742 C C . GLU A 1 98 ? -10.610 -5.808 16.562 1.00 96.94 98 GLU A C 1
ATOM 744 O O . GLU A 1 98 ? -9.511 -6.058 17.067 1.00 96.94 98 GLU A O 1
ATOM 749 N N . GLN A 1 99 ? -10.898 -4.593 16.086 1.00 96.88 99 GLN A N 1
ATOM 750 C CA . GLN A 1 99 ? -9.955 -3.479 16.122 1.00 96.88 99 GLN A CA 1
ATOM 751 C C . GLN A 1 99 ? -10.098 -2.659 17.406 1.00 96.88 99 GLN A C 1
ATOM 753 O O . GLN A 1 99 ? -11.125 -2.666 18.086 1.00 96.88 99 GLN A O 1
ATOM 758 N N . THR A 1 100 ? -9.053 -1.901 17.746 1.00 96.75 100 THR A N 1
ATOM 759 C CA . THR A 1 100 ? -9.145 -0.939 18.852 1.00 96.75 100 THR A CA 1
ATOM 760 C C . THR A 1 100 ? -10.252 0.084 18.563 1.00 96.75 100 THR A C 1
ATOM 762 O O . THR A 1 100 ? -10.474 0.405 17.393 1.00 96.75 100 THR A O 1
ATOM 765 N N . PRO A 1 101 ? -10.919 0.657 19.587 1.00 97.31 101 PRO A N 1
ATOM 766 C CA . PRO A 1 101 ? -12.067 1.541 19.372 1.00 97.31 101 PRO A CA 1
ATOM 767 C C . PRO A 1 101 ? -11.794 2.674 18.376 1.00 97.31 101 PRO A C 1
ATOM 769 O O . PRO A 1 101 ? -12.624 2.951 17.516 1.00 97.31 101 PRO A O 1
ATOM 772 N N . LYS A 1 102 ? -10.596 3.277 18.438 1.00 97.38 102 LYS A N 1
ATOM 773 C CA . LYS A 1 102 ? -10.222 4.365 17.531 1.00 97.38 102 LYS A CA 1
ATOM 774 C C . LYS A 1 102 ? -9.955 3.896 16.101 1.00 97.38 102 LYS A C 1
ATOM 776 O O . LYS A 1 102 ? -10.337 4.581 15.160 1.00 97.38 102 LYS A O 1
ATOM 781 N N . LEU A 1 103 ? -9.307 2.742 15.932 1.00 97.25 103 LEU A N 1
ATOM 782 C CA . LEU A 1 103 ? -9.044 2.186 14.605 1.00 97.25 103 LEU A CA 1
ATOM 783 C C . LEU A 1 103 ? -10.346 1.731 13.940 1.00 97.25 103 LEU A C 1
ATOM 785 O O . LEU A 1 103 ? -10.551 2.020 12.768 1.00 97.25 103 LEU A O 1
ATOM 789 N N . LYS A 1 104 ? -11.242 1.095 14.702 1.00 98.06 104 LYS A N 1
ATOM 790 C CA . LYS A 1 104 ? -12.589 0.733 14.253 1.00 98.06 104 LYS A CA 1
ATOM 791 C C . LYS A 1 104 ? -13.358 1.954 13.747 1.00 98.06 104 LYS A C 1
ATOM 793 O O . LYS A 1 104 ? -13.889 1.915 12.645 1.00 98.06 104 LYS A O 1
ATOM 798 N N . GLU A 1 105 ? -13.404 3.024 14.545 1.00 98.25 105 GLU A N 1
ATOM 799 C CA . GLU A 1 105 ? -14.077 4.278 14.179 1.00 98.25 105 GLU A CA 1
ATOM 800 C C . GLU A 1 105 ? -13.508 4.852 12.875 1.00 98.25 105 GLU A C 1
ATOM 802 O O . GLU A 1 105 ? -14.262 5.167 11.959 1.00 98.25 105 GLU A O 1
ATOM 807 N N . ASN A 1 106 ? -12.178 4.939 12.770 1.00 98.06 106 ASN A N 1
ATOM 808 C CA . ASN A 1 106 ? -11.530 5.492 11.587 1.00 98.06 106 ASN A CA 1
ATOM 809 C C . ASN A 1 106 ? -11.778 4.628 10.344 1.00 98.06 106 ASN A C 1
ATOM 811 O O . ASN A 1 106 ? -12.119 5.180 9.305 1.00 98.06 106 ASN A O 1
ATOM 815 N N . LEU A 1 107 ? -11.644 3.303 10.438 1.00 98.06 107 LEU A N 1
ATOM 816 C CA . LEU A 1 107 ? -11.905 2.398 9.315 1.00 98.06 107 LEU A CA 1
ATOM 817 C C . LEU A 1 107 ? -13.362 2.499 8.852 1.00 98.06 107 LEU A C 1
ATOM 819 O O . LEU A 1 107 ? -13.601 2.716 7.671 1.00 98.06 107 LEU A O 1
ATOM 823 N N . ALA A 1 108 ? -14.324 2.430 9.777 1.00 97.94 108 ALA A N 1
ATOM 824 C CA . ALA A 1 108 ? -15.745 2.531 9.445 1.00 97.94 108 ALA A CA 1
ATOM 825 C C . ALA A 1 108 ? -16.093 3.866 8.766 1.00 97.94 108 ALA A C 1
ATOM 827 O O . ALA A 1 108 ? -16.873 3.898 7.822 1.00 97.94 108 ALA A O 1
ATOM 828 N N . ALA A 1 109 ? -15.497 4.972 9.223 1.00 98.31 109 ALA A N 1
ATOM 829 C CA . ALA A 1 109 ? -15.747 6.298 8.662 1.00 98.31 109 ALA A CA 1
ATOM 830 C C . ALA A 1 109 ? -15.094 6.535 7.285 1.00 98.31 109 ALA A C 1
ATOM 832 O O . ALA A 1 109 ? -15.432 7.517 6.632 1.00 98.31 109 ALA A O 1
ATOM 833 N N . HIS A 1 110 ? -14.156 5.682 6.860 1.00 98.38 110 HIS A N 1
ATOM 834 C CA . HIS A 1 110 ? -13.363 5.871 5.638 1.00 98.38 110 HIS A CA 1
ATOM 835 C C . HIS A 1 110 ? -13.431 4.659 4.692 1.00 98.38 110 HIS A C 1
ATOM 837 O O . HIS A 1 110 ? -12.605 4.541 3.792 1.00 98.38 110 HIS A O 1
ATOM 843 N N . GLU A 1 111 ? -14.391 3.749 4.866 1.00 98.19 111 GLU A N 1
ATOM 844 C CA . GLU A 1 111 ? -14.520 2.579 3.988 1.00 98.19 111 GLU A CA 1
ATOM 845 C C . GLU A 1 111 ? -14.751 2.978 2.525 1.00 98.19 111 GLU A C 1
ATOM 847 O O . GLU A 1 111 ? -14.072 2.474 1.633 1.00 98.19 111 GLU A O 1
ATOM 852 N N . GLU A 1 112 ? -15.674 3.911 2.286 1.00 98.12 112 GLU A N 1
ATOM 853 C CA . GLU A 1 112 ? -16.031 4.370 0.940 1.00 98.12 112 GLU A CA 1
ATOM 854 C C . GLU A 1 112 ? -14.809 4.924 0.198 1.00 98.12 112 GLU A C 1
ATOM 856 O O . GLU A 1 112 ? -14.476 4.441 -0.881 1.00 98.12 112 GLU A O 1
ATOM 861 N N . ILE A 1 113 ? -14.063 5.837 0.829 1.00 97.56 113 ILE A N 1
ATOM 862 C CA . ILE A 1 113 ? -12.880 6.446 0.212 1.00 97.56 113 ILE A CA 1
ATOM 863 C C . ILE A 1 113 ? -11.751 5.440 -0.028 1.00 97.56 113 ILE A C 1
ATOM 865 O O . ILE A 1 113 ? -11.047 5.530 -1.027 1.00 97.56 113 ILE A O 1
ATOM 869 N N . VAL A 1 114 ? -11.588 4.437 0.841 1.00 98.12 114 VAL A N 1
ATOM 870 C CA . VAL A 1 114 ? -10.616 3.359 0.607 1.00 98.12 114 VAL A CA 1
ATOM 871 C C . VAL A 1 114 ? -11.005 2.540 -0.621 1.00 98.12 114 VAL A C 1
ATOM 873 O O . VAL A 1 114 ? -10.140 2.192 -1.422 1.00 98.12 114 VAL A O 1
ATOM 876 N N . ARG A 1 115 ? -12.292 2.229 -0.793 1.00 98.12 115 ARG A N 1
ATOM 877 C CA . ARG A 1 115 ? -12.767 1.473 -1.959 1.00 98.12 115 ARG A CA 1
ATOM 878 C C . ARG A 1 115 ? -12.637 2.284 -3.248 1.00 98.12 115 ARG A C 1
ATOM 880 O O . ARG A 1 115 ? -12.210 1.734 -4.257 1.00 98.12 115 ARG A O 1
ATOM 887 N N . GLU A 1 116 ? -12.931 3.581 -3.207 1.00 97.88 116 GLU A N 1
ATOM 888 C CA . GLU A 1 116 ? -12.699 4.491 -4.334 1.00 97.88 116 GLU A CA 1
ATOM 889 C C . GLU A 1 116 ? -11.212 4.586 -4.689 1.00 97.88 116 GLU A C 1
ATOM 891 O O . GLU A 1 116 ? -10.849 4.418 -5.853 1.00 97.88 116 GLU A O 1
ATOM 896 N N . ASN A 1 117 ? -10.341 4.764 -3.691 1.00 97.62 117 ASN A N 1
ATOM 897 C CA . ASN A 1 117 ? -8.894 4.766 -3.894 1.00 97.62 117 ASN A CA 1
ATOM 898 C C . ASN A 1 117 ? -8.426 3.468 -4.559 1.00 97.62 117 ASN A C 1
ATOM 900 O O . ASN A 1 117 ? -7.630 3.520 -5.489 1.00 97.62 117 ASN A O 1
ATOM 904 N N . ALA A 1 118 ? -8.932 2.310 -4.124 1.00 96.81 118 ALA A N 1
ATOM 905 C CA . ALA A 1 118 ? -8.553 1.025 -4.706 1.00 96.81 118 ALA A CA 1
ATOM 906 C C . ALA A 1 118 ? -8.920 0.918 -6.196 1.00 96.81 118 ALA A C 1
ATOM 908 O O . ALA A 1 118 ? -8.168 0.320 -6.955 1.00 96.81 118 ALA A O 1
ATOM 909 N N . ILE A 1 119 ? -10.027 1.533 -6.624 1.00 96.00 119 ILE A N 1
ATOM 910 C CA . ILE A 1 119 ? -10.413 1.594 -8.041 1.00 96.00 119 ILE A CA 1
ATOM 911 C C . ILE A 1 119 ? -9.501 2.553 -8.816 1.00 96.00 119 ILE A C 1
ATOM 913 O O . ILE A 1 119 ? -9.078 2.248 -9.926 1.00 96.00 119 ILE A O 1
ATOM 917 N N . VAL A 1 120 ? -9.209 3.728 -8.253 1.00 95.44 120 VAL A N 1
ATOM 918 C CA . VAL A 1 120 ? -8.454 4.785 -8.949 1.00 95.44 120 VAL A CA 1
ATOM 919 C C . VAL A 1 120 ? -6.958 4.464 -9.050 1.00 95.44 120 VAL A C 1
ATOM 921 O O . VAL A 1 120 ? -6.323 4.844 -10.029 1.00 95.44 120 VAL A O 1
ATOM 924 N N . MET A 1 121 ? -6.400 3.764 -8.060 1.00 95.56 121 MET A N 1
ATOM 925 C CA . MET A 1 121 ? -4.981 3.389 -8.001 1.00 95.56 121 MET A CA 1
ATOM 926 C C . MET A 1 121 ? -4.641 2.134 -8.825 1.00 95.56 121 MET A C 1
ATOM 928 O O . MET A 1 121 ? -3.461 1.817 -9.004 1.00 95.56 121 MET A O 1
ATOM 932 N N . GLU A 1 122 ? -5.641 1.382 -9.296 1.00 95.44 122 GLU A N 1
ATOM 933 C CA . GLU A 1 122 ? -5.405 0.176 -10.088 1.00 95.44 122 GLU A CA 1
ATOM 934 C C . GLU A 1 122 ? -4.884 0.535 -11.489 1.00 95.44 122 GLU A C 1
ATOM 936 O O . GLU A 1 122 ? -5.536 1.220 -12.280 1.00 95.44 122 GLU A O 1
ATOM 941 N N . LEU A 1 123 ? -3.688 0.043 -11.814 1.00 92.62 123 LEU A N 1
ATOM 942 C CA . LEU A 1 123 ? -3.096 0.163 -13.138 1.00 92.62 123 LEU A CA 1
ATOM 943 C C . LEU A 1 123 ? -3.570 -0.996 -14.013 1.00 92.62 123 LEU A C 1
ATOM 945 O O . LEU A 1 123 ? -3.371 -2.170 -13.698 1.00 92.62 123 LEU A O 1
ATOM 949 N N . LEU A 1 124 ? -4.155 -0.654 -15.159 1.00 83.88 124 LEU A N 1
ATOM 950 C CA . LEU A 1 124 ? -4.603 -1.640 -16.133 1.00 83.88 124 LEU A CA 1
ATOM 951 C C . LEU A 1 124 ? -3.401 -2.326 -16.793 1.00 83.88 124 LEU A C 1
ATOM 953 O O . LEU A 1 124 ? -2.482 -1.665 -17.285 1.00 83.88 124 LEU A O 1
ATOM 957 N N . ARG A 1 125 ? -3.452 -3.657 -16.829 1.00 71.12 125 ARG A N 1
ATOM 958 C CA . ARG A 1 125 ? -2.482 -4.538 -17.484 1.00 71.12 125 ARG A CA 1
ATOM 959 C C . ARG A 1 125 ? -3.150 -5.386 -18.558 1.00 71.12 125 ARG A C 1
ATOM 961 O O . ARG A 1 125 ? -4.311 -5.800 -18.337 1.00 71.12 125 ARG A O 1
#